Protein AF-I0GVP8-F1 (afdb_monomer_lite)

Radius of gyration: 11.05 Å; chains: 1; bounding box: 27×19×26 Å

Secondary structure (DSSP, 8-state):
-EEEEE-SSSEEEEETTTTEEEEE-GGGTT-SS---EEEETTB-

Organism: Selenomonas ruminantium subsp. lactilytica (strain NBRC 103574 / TAM6421) (NCBI:txid927704)

Sequence (44 aa):
MITIAELKTGVIFGDNDTDEYVYMPASEIGVENPLCVYENNGTR

Structure (mmCIF, N/CA/C/O backbone):
data_AF-I0GVP8-F1
#
_entry.id   AF-I0GVP8-F1
#
loop_
_atom_site.group_PDB
_atom_site.id
_atom_site.type_symbol
_atom_site.label_atom_id
_atom_site.label_alt_id
_atom_site.label_comp_id
_atom_site.label_asym_id
_atom_site.label_entity_id
_atom_site.label_seq_id
_atom_site.pdbx_PDB_ins_code
_atom_site.Cartn_x
_atom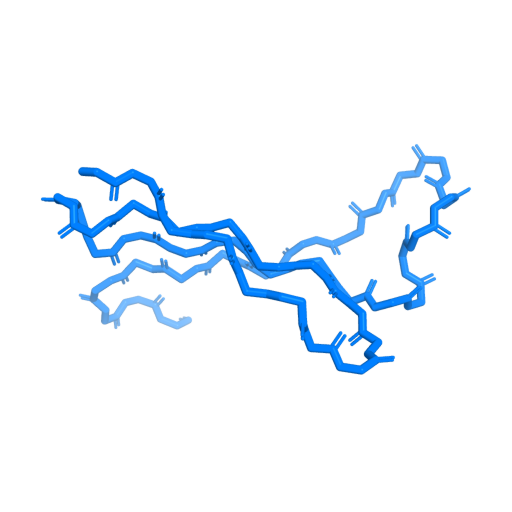_site.Cartn_y
_atom_site.Cartn_z
_atom_site.occupancy
_atom_site.B_iso_or_equiv
_atom_site.auth_seq_id
_atom_site.auth_comp_id
_atom_site.auth_asym_id
_atom_site.auth_atom_id
_atom_site.pdbx_PDB_model_num
ATOM 1 N N . MET A 1 1 ? -17.597 -1.049 -0.913 1.00 52.72 1 MET A N 1
ATOM 2 C CA . MET A 1 1 ? -17.372 -0.988 -2.395 1.00 52.72 1 MET A CA 1
ATOM 3 C C . MET A 1 1 ? -15.881 -0.803 -2.623 1.00 52.72 1 MET A C 1
ATOM 5 O O . MET A 1 1 ? -15.345 0.179 -2.126 1.00 52.72 1 MET A O 1
ATOM 9 N N . ILE A 1 2 ? -15.215 -1.724 -3.327 1.00 59.88 2 ILE A N 1
ATOM 10 C CA . ILE A 1 2 ? -13.760 -1.656 -3.551 1.00 59.88 2 ILE A CA 1
ATOM 11 C C . ILE A 1 2 ? -13.461 -0.611 -4.631 1.00 59.88 2 ILE A C 1
ATOM 13 O O . ILE A 1 2 ? -14.007 -0.694 -5.734 1.00 59.88 2 ILE A O 1
ATOM 17 N N . THR A 1 3 ? -12.598 0.355 -4.315 1.00 56.16 3 THR A N 1
ATOM 18 C CA . THR A 1 3 ? -12.140 1.389 -5.254 1.00 56.16 3 THR A CA 1
ATOM 19 C C . THR A 1 3 ? -10.705 1.090 -5.666 1.00 56.16 3 THR A C 1
ATOM 21 O O . THR A 1 3 ? -9.844 0.881 -4.817 1.00 56.16 3 THR A O 1
ATOM 24 N N . ILE A 1 4 ? -10.442 1.088 -6.973 1.00 56.97 4 ILE A N 1
ATOM 25 C CA . ILE A 1 4 ? -9.102 0.899 -7.539 1.00 56.97 4 ILE A CA 1
ATOM 26 C C . ILE A 1 4 ? -8.728 2.198 -8.255 1.00 56.97 4 ILE A C 1
ATOM 28 O O . ILE A 1 4 ? -9.462 2.651 -9.134 1.00 56.97 4 ILE A O 1
ATOM 32 N N . ALA A 1 5 ? -7.608 2.805 -7.866 1.00 58.34 5 ALA A N 1
ATOM 33 C CA . ALA A 1 5 ? -7.055 3.990 -8.512 1.00 58.34 5 ALA A CA 1
ATOM 34 C C . ALA A 1 5 ? -5.641 3.677 -9.014 1.00 58.34 5 ALA A C 1
ATOM 36 O O . ALA A 1 5 ? -4.759 3.324 -8.231 1.00 58.34 5 ALA A O 1
ATOM 37 N N . GLU A 1 6 ? -5.422 3.813 -10.320 1.00 53.69 6 GLU A N 1
ATOM 38 C CA . GLU A 1 6 ? -4.089 3.707 -10.911 1.00 53.69 6 GLU A CA 1
ATOM 39 C C . GLU A 1 6 ? -3.373 5.052 -10.756 1.00 53.69 6 GLU A C 1
ATOM 41 O O . GLU A 1 6 ? -3.677 6.040 -11.432 1.00 53.69 6 GLU A O 1
ATOM 46 N N . LEU A 1 7 ? -2.403 5.105 -9.842 1.00 59.25 7 LEU A N 1
ATOM 47 C CA . LEU A 1 7 ? -1.391 6.152 -9.886 1.00 59.25 7 LEU A CA 1
ATOM 48 C C . LEU A 1 7 ? -0.574 5.946 -11.168 1.00 59.25 7 LEU A C 1
ATOM 50 O O . LEU A 1 7 ? -0.415 4.820 -11.630 1.00 59.25 7 LEU A O 1
ATOM 54 N N . LYS A 1 8 ? -0.003 7.016 -11.743 1.00 66.44 8 LYS A N 1
ATOM 55 C CA . LYS A 1 8 ? 0.825 6.933 -12.972 1.00 66.44 8 LYS A CA 1
ATOM 56 C C . LYS A 1 8 ? 1.940 5.875 -12.903 1.00 66.44 8 LYS A C 1
ATOM 58 O O . LYS A 1 8 ? 2.527 5.549 -13.930 1.00 66.44 8 LYS A O 1
ATOM 63 N N . THR A 1 9 ? 2.257 5.398 -11.700 1.00 72.56 9 THR A N 1
ATOM 64 C CA . THR A 1 9 ? 3.135 4.272 -11.425 1.00 72.56 9 THR A CA 1
ATOM 65 C C . THR A 1 9 ? 2.763 3.711 -10.028 1.00 72.56 9 THR A C 1
ATOM 67 O O . THR A 1 9 ? 2.771 4.462 -9.053 1.00 72.56 9 THR A O 1
ATOM 70 N N . GLY A 1 10 ? 2.371 2.432 -9.927 1.00 74.56 10 GLY A N 1
ATOM 71 C CA . GLY A 1 10 ? 1.988 1.740 -8.677 1.00 74.56 10 GLY A CA 1
ATOM 72 C C . GLY A 1 10 ? 0.498 1.379 -8.591 1.00 74.56 10 GLY A C 1
ATOM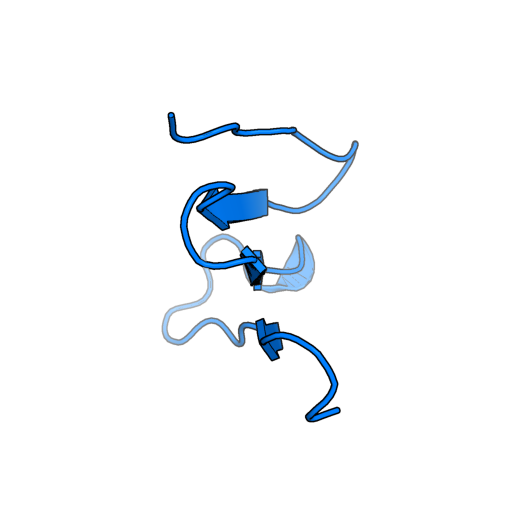 73 O O . GLY A 1 10 ? -0.316 1.909 -9.345 1.00 74.56 10 GLY A O 1
ATOM 74 N N . VAL A 1 11 ? 0.141 0.470 -7.679 1.00 87.38 11 VAL A N 1
ATOM 75 C CA . VAL A 1 11 ? -1.238 -0.027 -7.503 1.00 87.38 11 VAL A CA 1
ATOM 76 C C . VAL A 1 11 ? -1.695 0.205 -6.067 1.00 87.38 11 VAL A C 1
ATOM 78 O O . VAL A 1 11 ? -0.969 -0.120 -5.130 1.00 87.38 11 VAL A O 1
ATOM 81 N N . ILE A 1 12 ? -2.899 0.755 -5.891 1.00 88.06 12 ILE A N 1
ATOM 82 C CA . ILE A 1 12 ? -3.549 0.888 -4.583 1.00 88.06 12 ILE A CA 1
ATOM 83 C C . ILE A 1 12 ? -4.807 0.023 -4.566 1.00 88.06 12 ILE A C 1
ATOM 85 O O . ILE A 1 12 ? -5.661 0.141 -5.447 1.00 88.06 12 ILE A O 1
ATOM 89 N N . PHE A 1 13 ? -4.924 -0.801 -3.530 1.00 87.69 13 PHE A N 1
ATOM 90 C CA . PHE A 1 13 ? -6.132 -1.538 -3.184 1.00 87.69 13 PHE A CA 1
ATOM 91 C C . PHE A 1 13 ? -6.679 -0.978 -1.877 1.00 87.69 13 PHE A C 1
ATOM 93 O O . PHE A 1 13 ? -5.970 -0.976 -0.877 1.00 87.69 13 PHE A O 1
ATOM 100 N N . GLY A 1 14 ? -7.917 -0.492 -1.886 1.00 88.75 14 GLY A N 1
ATOM 101 C CA . GLY A 1 14 ? -8.566 0.039 -0.690 1.00 88.75 14 GLY A CA 1
ATOM 102 C C . GLY A 1 14 ? -9.943 -0.565 -0.466 1.00 88.75 14 GLY A C 1
ATOM 103 O O . GLY A 1 14 ? -10.691 -0.784 -1.427 1.00 88.75 14 GLY A O 1
ATOM 104 N N . ASP A 1 15 ? -10.279 -0.791 0.801 1.00 86.44 15 ASP A N 1
ATOM 105 C CA . ASP A 1 15 ? -11.640 -1.058 1.245 1.00 86.44 15 ASP A CA 1
ATOM 106 C C . ASP A 1 15 ? -12.177 0.160 2.007 1.00 86.44 15 ASP A C 1
ATOM 108 O O . ASP A 1 15 ? -11.725 0.500 3.099 1.00 86.44 15 ASP A O 1
ATOM 112 N N . ASN A 1 16 ? -13.157 0.832 1.402 1.00 81.94 16 ASN A N 1
ATOM 113 C CA . ASN A 1 16 ? -13.786 2.010 1.996 1.00 81.94 16 ASN A CA 1
ATOM 114 C C . ASN A 1 16 ? -14.706 1.657 3.175 1.00 81.94 16 ASN A C 1
ATOM 116 O O . ASN A 1 16 ? -15.119 2.556 3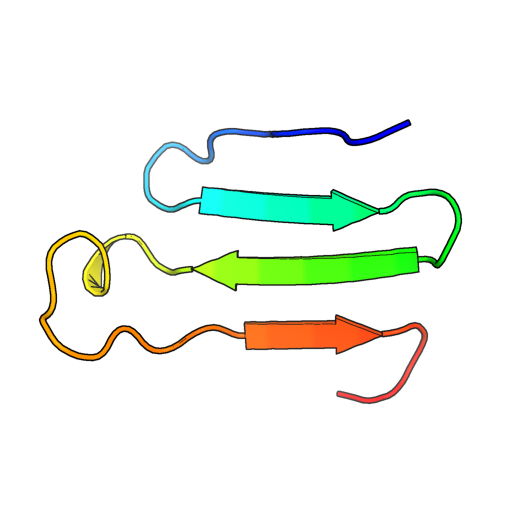.897 1.00 81.94 16 ASN A O 1
ATOM 120 N N . ASP A 1 17 ? -15.085 0.385 3.339 1.00 87.19 17 ASP A N 1
ATOM 121 C CA . ASP A 1 17 ? -15.934 -0.047 4.451 1.00 87.19 17 ASP A CA 1
ATOM 122 C C . ASP A 1 17 ? -15.113 -0.230 5.748 1.00 87.19 17 ASP A C 1
ATOM 124 O O . ASP A 1 17 ? -15.661 -0.099 6.844 1.00 87.19 17 ASP A O 1
ATOM 128 N N . THR A 1 18 ? -13.802 -0.491 5.636 1.00 83.88 18 THR A N 1
ATOM 129 C CA . THR A 1 18 ? -12.885 -0.697 6.775 1.00 83.88 18 THR A CA 1
ATOM 130 C C . THR A 1 18 ? -11.833 0.401 6.946 1.00 83.88 18 THR A C 1
ATOM 132 O O . THR A 1 18 ? -11.110 0.389 7.943 1.00 83.88 18 THR A O 1
ATOM 135 N N . ASP A 1 19 ? -11.763 1.364 6.020 1.00 84.81 19 ASP A N 1
ATOM 136 C CA . ASP A 1 19 ? -10.701 2.378 5.952 1.00 84.81 19 ASP A CA 1
ATOM 137 C C . ASP A 1 19 ? -9.291 1.751 5.910 1.00 84.81 19 ASP A C 1
ATOM 139 O O . ASP A 1 19 ? -8.340 2.242 6.531 1.00 84.81 19 ASP A O 1
ATOM 143 N N . GLU A 1 20 ? -9.162 0.645 5.174 1.00 87.88 20 GLU A N 1
ATOM 144 C CA . GLU A 1 20 ? -7.916 -0.101 4.989 1.00 87.88 20 GLU A CA 1
ATOM 145 C C . GLU A 1 20 ? -7.387 0.053 3.570 1.00 87.88 20 GLU A C 1
ATOM 147 O O . GLU A 1 20 ? -8.129 -0.057 2.590 1.00 87.88 20 GLU A O 1
ATOM 152 N N . TYR A 1 21 ? -6.075 0.264 3.455 1.00 87.62 21 TYR A N 1
ATOM 153 C CA . TYR A 1 21 ? -5.416 0.510 2.180 1.00 87.62 21 TYR A CA 1
ATOM 154 C C . TYR A 1 21 ? -4.097 -0.258 2.088 1.00 87.62 21 TYR A C 1
ATOM 156 O O . TYR A 1 21 ? -3.274 -0.252 3.001 1.00 87.62 21 TYR A O 1
ATOM 164 N N . VAL A 1 22 ? -3.874 -0.903 0.947 1.00 90.19 22 VAL A N 1
ATOM 165 C CA . VAL A 1 22 ? -2.614 -1.540 0.568 1.00 90.19 22 VAL A CA 1
ATOM 166 C C . VAL A 1 22 ? -2.073 -0.824 -0.661 1.00 90.19 22 VAL A C 1
ATOM 168 O O . VAL A 1 22 ? -2.716 -0.796 -1.711 1.00 90.19 22 VAL A O 1
ATOM 171 N N . TYR A 1 23 ? -0.869 -0.279 -0.552 1.00 88.75 23 TYR A N 1
ATOM 172 C CA . TYR A 1 23 ? -0.144 0.321 -1.662 1.00 88.75 23 TYR A CA 1
ATOM 173 C C . TYR A 1 23 ? 1.041 -0.555 -2.069 1.00 88.75 23 TYR A C 1
ATOM 175 O O . TYR A 1 23 ? 1.930 -0.827 -1.263 1.00 88.75 23 TYR A O 1
ATOM 183 N N . MET A 1 24 ? 1.077 -0.951 -3.340 1.00 89.94 24 MET A N 1
ATOM 184 C CA . MET A 1 24 ? 2.233 -1.576 -3.973 1.00 89.94 24 MET A CA 1
ATOM 185 C C . MET A 1 24 ? 2.944 -0.543 -4.861 1.00 89.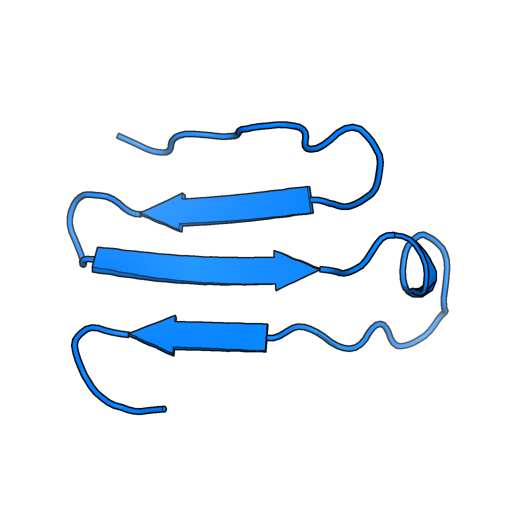94 24 MET A C 1
ATOM 187 O O . MET A 1 24 ? 2.373 -0.098 -5.869 1.00 89.94 24 MET A O 1
ATOM 191 N N . PRO A 1 25 ? 4.188 -0.157 -4.529 1.00 88.69 25 PRO A N 1
ATOM 192 C CA . PRO A 1 25 ? 4.982 0.725 -5.369 1.00 88.69 25 PRO A CA 1
ATOM 193 C 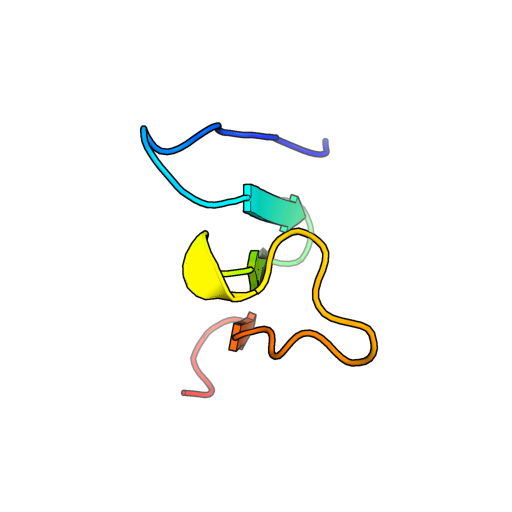C . PRO A 1 25 ? 5.217 0.129 -6.755 1.00 88.69 25 PRO A C 1
ATOM 195 O O . PRO A 1 25 ? 5.360 -1.079 -6.919 1.00 88.69 25 PRO A O 1
ATOM 198 N N . ALA A 1 26 ? 5.342 0.981 -7.771 1.00 86.62 26 ALA A N 1
ATOM 199 C CA . ALA A 1 26 ? 5.634 0.510 -9.124 1.00 86.62 26 ALA A CA 1
ATOM 200 C C . ALA A 1 26 ? 6.940 -0.278 -9.260 1.00 86.62 26 ALA A C 1
ATOM 202 O O . ALA A 1 26 ? 7.030 -1.142 -10.126 1.00 86.62 26 ALA A O 1
ATOM 203 N N . SER A 1 27 ? 7.940 0.010 -8.422 1.00 86.12 27 SER A N 1
ATOM 204 C CA . SER A 1 27 ? 9.205 -0.734 -8.396 1.00 86.12 27 SER A CA 1
ATOM 205 C C . SER A 1 27 ? 9.036 -2.198 -7.988 1.00 86.12 27 SER A C 1
ATOM 207 O O . SER A 1 27 ? 9.914 -3.001 -8.274 1.00 86.12 27 SER A O 1
ATOM 209 N N . GLU A 1 28 ? 7.918 -2.534 -7.344 1.00 90.06 28 GLU A N 1
ATOM 210 C CA . GLU A 1 28 ? 7.608 -3.877 -6.854 1.00 90.06 28 GLU A CA 1
ATOM 211 C C . GLU A 1 28 ? 6.778 -4.682 -7.869 1.00 90.06 28 GLU A C 1
ATOM 213 O O . GLU A 1 28 ? 6.598 -5.890 -7.723 1.00 90.06 28 GLU A O 1
ATOM 218 N N . ILE A 1 29 ? 6.295 -4.046 -8.945 1.00 85.44 29 ILE A N 1
ATOM 219 C CA . ILE A 1 29 ? 5.516 -4.729 -9.984 1.00 85.44 29 ILE A CA 1
ATOM 220 C C . ILE A 1 29 ? 6.413 -5.732 -10.720 1.00 85.44 29 ILE A C 1
ATOM 222 O O . ILE A 1 29 ? 7.375 -5.358 -11.388 1.00 85.44 29 ILE A O 1
ATOM 226 N N . GLY A 1 30 ? 6.055 -7.016 -10.641 1.00 86.06 30 GLY A N 1
ATOM 227 C CA . GLY A 1 30 ? 6.784 -8.107 -11.299 1.00 86.06 30 GLY A CA 1
ATOM 228 C C . GLY A 1 30 ? 7.988 -8.637 -10.514 1.00 86.06 30 GLY A C 1
ATOM 229 O O . GLY A 1 30 ? 8.693 -9.511 -11.017 1.00 86.06 30 GLY A O 1
ATOM 230 N N . VAL A 1 31 ? 8.220 -8.145 -9.295 1.00 90.88 31 VAL A N 1
ATOM 231 C CA . VAL A 1 31 ? 9.205 -8.707 -8.362 1.00 90.88 31 VAL A CA 1
ATOM 232 C C . VAL A 1 31 ? 8.649 -10.004 -7.765 1.00 90.88 31 VAL A C 1
ATOM 234 O O . VAL A 1 31 ? 7.454 -10.111 -7.508 1.00 90.88 31 VAL A O 1
ATOM 237 N N . GLU A 1 32 ? 9.508 -11.005 -7.546 1.00 93.25 32 GLU A N 1
ATOM 238 C CA . GLU A 1 32 ? 9.101 -12.319 -7.013 1.00 93.25 32 GLU A CA 1
ATOM 239 C C . GLU A 1 32 ? 8.459 -12.215 -5.618 1.00 93.25 32 GLU A C 1
ATOM 241 O O . GLU A 1 32 ? 7.524 -12.948 -5.308 1.00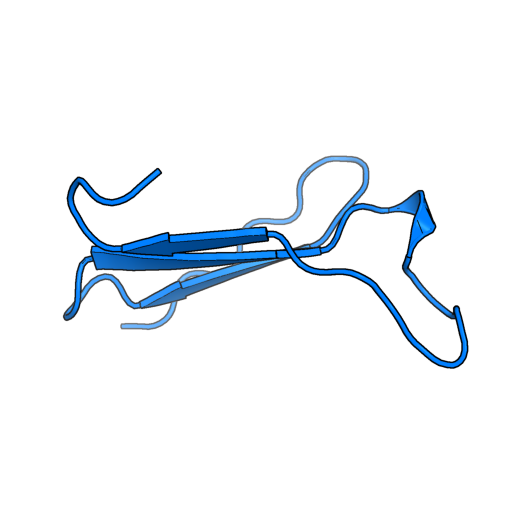 93.25 32 GLU A O 1
ATOM 246 N N . ASN A 1 33 ? 8.938 -11.277 -4.796 1.00 91.56 33 ASN A N 1
ATOM 247 C CA . ASN A 1 33 ? 8.440 -11.008 -3.449 1.00 91.56 33 ASN A CA 1
ATOM 248 C C . ASN A 1 33 ? 8.244 -9.491 -3.267 1.00 91.56 33 ASN A C 1
ATOM 250 O O . ASN A 1 33 ? 9.149 -8.830 -2.754 1.00 91.56 33 ASN A O 1
ATOM 254 N N . PRO A 1 34 ? 7.114 -8.929 -3.733 1.00 89.12 34 PRO A N 1
ATOM 255 C CA . PRO A 1 34 ? 6.877 -7.493 -3.708 1.00 89.12 34 PRO A CA 1
ATOM 256 C C . PRO A 1 34 ? 6.627 -6.992 -2.285 1.00 89.12 34 PRO A C 1
ATOM 258 O O . PRO A 1 34 ? 5.958 -7.647 -1.481 1.00 89.12 34 PRO A O 1
ATOM 261 N N . LEU A 1 35 ? 7.128 -5.799 -1.989 1.00 89.50 35 LEU A N 1
ATOM 262 C CA . LEU A 1 35 ? 6.843 -5.097 -0.744 1.00 89.50 35 LEU A CA 1
ATOM 263 C C . LEU A 1 35 ? 5.622 -4.189 -0.895 1.00 89.50 35 LEU A C 1
ATOM 265 O O . LEU A 1 35 ? 5.512 -3.397 -1.829 1.00 89.50 35 LEU A O 1
ATOM 269 N N . CYS A 1 36 ? 4.718 -4.268 0.075 1.00 90.62 36 CYS A N 1
ATOM 270 C CA . CYS A 1 36 ? 3.512 -3.452 0.113 1.00 90.62 36 CYS A CA 1
ATOM 271 C C . CYS A 1 36 ? 3.472 -2.634 1.403 1.00 90.62 36 CYS A C 1
ATOM 273 O O . CYS A 1 36 ? 3.876 -3.107 2.466 1.00 90.62 36 CYS A O 1
ATOM 275 N N . VAL A 1 37 ? 2.954 -1.414 1.309 1.00 88.69 37 VAL A N 1
ATOM 276 C CA . VAL A 1 37 ? 2.641 -0.573 2.464 1.00 88.69 37 VAL A CA 1
ATOM 277 C C . VAL A 1 37 ? 1.188 -0.817 2.836 1.00 88.69 37 VAL A C 1
ATOM 279 O O . VAL A 1 37 ? 0.313 -0.711 1.979 1.00 88.69 37 VAL A O 1
ATOM 282 N N . TYR A 1 38 ? 0.943 -1.159 4.096 1.00 89.50 38 TYR A N 1
ATOM 283 C CA . TYR A 1 38 ? -0.395 -1.343 4.643 1.00 89.50 38 TYR A CA 1
ATOM 284 C C . TYR A 1 38 ? -0.728 -0.192 5.587 1.00 89.50 38 TYR A C 1
ATOM 286 O O . TYR A 1 38 ? 0.048 0.097 6.495 1.00 89.50 38 TYR A O 1
ATOM 294 N N . GLU A 1 39 ? -1.881 0.435 5.381 1.00 84.50 39 GLU A N 1
ATOM 295 C CA . GLU A 1 39 ? -2.410 1.490 6.236 1.00 84.50 39 GLU A CA 1
ATOM 296 C C . GLU A 1 39 ? -3.805 1.099 6.738 1.00 84.50 39 GLU A C 1
ATOM 298 O O . GLU A 1 39 ? -4.681 0.726 5.957 1.00 84.50 39 GLU A O 1
ATOM 303 N N . ASN A 1 40 ? -4.014 1.214 8.050 1.00 85.25 40 ASN A N 1
ATOM 304 C CA . ASN A 1 40 ? -5.322 1.109 8.697 1.00 85.25 40 ASN A CA 1
ATOM 305 C C . ASN A 1 40 ? -5.444 2.255 9.710 1.00 85.25 40 ASN A C 1
ATOM 307 O O . ASN A 1 40 ? -4.554 2.434 10.548 1.00 85.25 40 ASN A O 1
ATOM 311 N N . ASN A 1 41 ? -6.523 3.028 9.564 1.00 70.62 41 ASN A N 1
ATOM 312 C CA . ASN A 1 41 ? -7.084 4.064 10.443 1.00 70.62 41 ASN A CA 1
ATOM 313 C C . ASN A 1 41 ? -6.259 4.499 11.688 1.00 70.62 41 ASN A C 1
ATOM 315 O O . ASN A 1 41 ? -6.728 4.448 12.826 1.00 70.62 41 ASN A O 1
ATOM 319 N N . GLY A 1 42 ? -5.028 4.987 11.474 1.00 58.97 42 GLY A N 1
ATOM 320 C CA . GLY A 1 42 ? -4.194 5.635 12.497 1.00 58.97 42 GLY A CA 1
ATOM 321 C C . GLY A 1 42 ? -2.961 4.867 12.987 1.00 58.97 42 GLY A C 1
ATOM 322 O O . GLY A 1 42 ? -2.146 5.452 13.702 1.00 58.97 42 GLY A O 1
ATOM 323 N N . THR A 1 43 ? -2.758 3.615 12.584 1.00 56.53 43 THR A N 1
ATOM 324 C CA . THR A 1 43 ? -1.483 2.911 12.803 1.00 56.53 43 THR A CA 1
ATOM 325 C C . THR A 1 43 ? -0.591 3.079 11.578 1.00 56.53 43 THR A C 1
ATOM 327 O O . THR A 1 43 ? -0.848 2.485 10.534 1.00 56.53 43 THR A O 1
ATOM 330 N N . ARG A 1 44 ? 0.414 3.952 11.711 1.00 47.97 44 ARG A N 1
ATOM 331 C CA . ARG A 1 44 ? 1.517 4.144 10.757 1.00 47.97 44 ARG A CA 1
ATOM 332 C C . ARG A 1 44 ? 2.708 3.278 11.135 1.00 47.97 44 ARG A C 1
ATOM 334 O O . ARG A 1 44 ? 2.908 3.092 12.358 1.00 47.97 44 ARG A O 1
#

Foldseek 3Di:
DWDWDDDPAWTKTDDPVQRKIKTFGNVQVPPPDTDIDIDGDPDD

pLDDT: mean 79.11, std 13.67, range [47.97, 93.25]